Protein AF-A0A350XJS7-F1 (afdb_monomer)

Foldseek 3Di:
DVVVVVVVVVVVVLVVLLVVLVVLLVVLVVVLVVLVVVLVVLVCVVPPDPDDDDSDVVVSVVSVVVSVVSVVVSVVSNVVSVVSNVVSVVVVD

Solvent-accessible surface area (backbone atoms only — not comparable to full-atom values): 5270 Å² total; per-residue (Å²): 132,64,68,64,60,52,53,55,50,53,52,50,50,52,50,50,52,47,51,51,44,51,53,50,44,52,50,49,52,49,53,52,50,52,47,53,52,51,49,52,52,53,49,48,57,67,74,71,57,94,69,91,78,90,76,47,73,66,58,53,49,54,48,49,53,48,46,53,54,52,48,55,55,45,49,57,53,39,52,55,36,52,53,49,48,50,52,54,53,65,75,74,109

Nearest PDB structures (foldseek):
  5l3c-assembly1_A  TM=6.974E-01  e=1.342E+00  Homo sapiens
  2ysu-assembly1_B  TM=6.470E-01  e=1.732E+00  Escherichia coli
  2b5u-assembly2_C  TM=6.241E-01  e=2.235E+00  Escherichia coli
  6zca-assembly1_H  TM=4.117E-01  e=3.722E+00  Bacillus subtilis

Mean predicted aligned error: 7.78 Å

Radius of gyration: 21.3 Å; Cα contacts (8 Å, |Δi|>4): 27; chains: 1; bounding box: 44×24×66 Å

Secondary structure (DSSP, 8-state):
--HHHHHHHHHHHHHHHHHHHHHHHHHHHHHHHHHHHHHHHHHHHHHH-SS-----HHHHHHHHHHHHHHHHHHHHHHHHHHHHHHHHHHHT-

Sequence (93 aa):
SGDRENLHLENAIDLQCFSNDLTYIAESLQTLRELQQLLSTCFSFLFEDGLDRNLSGRHVSLLFDMYVSYSELFCDEIEGRVTRLQRTVEKNI

Structure (mmCIF, N/CA/C/O backbone):
data_AF-A0A350XJS7-F1
#
_entry.id   AF-A0A350XJS7-F1
#
loop_
_atom_site.group_PDB
_atom_site.id
_atom_site.type_symbol
_atom_site.label_atom_id
_atom_site.label_alt_id
_atom_site.label_comp_id
_atom_site.label_asym_id
_atom_site.label_entity_id
_atom_site.label_seq_id
_atom_site.pdbx_PDB_ins_code
_atom_site.Cartn_x
_atom_site.Cartn_y
_atom_site.Cartn_z
_atom_site.occupancy
_atom_site.B_iso_or_equiv
_atom_site.auth_seq_id
_atom_site.auth_comp_id
_atom_site.auth_asym_id
_atom_site.auth_atom_id
_atom_site.pdbx_PDB_model_num
ATOM 1 N N . SER A 1 1 ? -14.233 -11.390 41.522 1.00 53.91 1 SER A N 1
ATOM 2 C CA . SER A 1 1 ? -14.332 -10.285 40.551 1.00 53.91 1 SER A CA 1
ATOM 3 C C . SER A 1 1 ? -13.429 -10.593 39.363 1.00 53.91 1 SER A C 1
ATOM 5 O O . SER A 1 1 ? -12.314 -10.101 39.328 1.00 53.91 1 SER A O 1
ATOM 7 N N . GLY A 1 2 ? -13.868 -11.460 38.445 1.00 59.41 2 GLY A N 1
ATOM 8 C CA . GLY A 1 2 ? -13.101 -11.806 37.233 1.00 59.41 2 GLY A CA 1
ATOM 9 C C . GLY A 1 2 ? -13.433 -10.911 36.033 1.00 59.41 2 GLY A C 1
ATOM 10 O O . GLY A 1 2 ? -12.589 -10.676 35.180 1.00 59.41 2 GLY A O 1
ATOM 11 N N . ASP A 1 3 ? -14.630 -10.321 36.013 1.00 62.59 3 ASP A N 1
ATOM 12 C CA . ASP A 1 3 ? -15.134 -9.593 34.839 1.00 62.59 3 ASP A CA 1
ATOM 13 C C . ASP A 1 3 ? -14.400 -8.275 34.553 1.00 62.59 3 ASP A C 1
ATOM 15 O O . ASP A 1 3 ? -14.308 -7.857 33.406 1.00 62.59 3 ASP A O 1
ATOM 19 N N . ARG A 1 4 ? -13.831 -7.623 35.578 1.00 62.91 4 ARG A N 1
ATOM 20 C CA . ARG A 1 4 ? -13.047 -6.388 35.388 1.00 62.91 4 ARG A CA 1
ATOM 21 C C . ARG A 1 4 ? -11.662 -6.653 34.801 1.00 62.91 4 ARG A C 1
ATOM 23 O O . ARG A 1 4 ? -11.229 -5.891 33.949 1.00 62.91 4 ARG A O 1
ATOM 30 N N . GLU A 1 5 ? -10.978 -7.710 35.238 1.00 67.19 5 GLU A N 1
ATOM 31 C CA . GLU A 1 5 ? -9.673 -8.097 34.677 1.00 67.19 5 GLU A CA 1
ATOM 32 C C . GLU A 1 5 ? -9.803 -8.539 33.216 1.00 67.19 5 GLU A C 1
ATOM 34 O O . GLU A 1 5 ? -8.985 -8.142 32.390 1.00 67.19 5 GLU A O 1
ATOM 39 N N . ASN A 1 6 ? -10.875 -9.267 32.884 1.00 64.44 6 ASN A N 1
ATOM 40 C CA . ASN A 1 6 ? -11.164 -9.674 31.508 1.00 64.44 6 ASN A CA 1
ATOM 41 C C . ASN A 1 6 ? -11.401 -8.468 30.583 1.00 64.44 6 ASN A C 1
ATOM 43 O O . ASN A 1 6 ? -10.807 -8.410 29.511 1.00 64.44 6 ASN A O 1
ATOM 47 N N . LEU A 1 7 ? -12.170 -7.463 31.026 1.00 67.44 7 LEU A N 1
ATOM 48 C CA . LEU A 1 7 ? -12.401 -6.231 30.255 1.00 67.44 7 LEU A CA 1
ATOM 49 C C . LEU A 1 7 ? -11.107 -5.439 29.998 1.00 67.44 7 LEU A C 1
ATOM 51 O O . LEU A 1 7 ? -10.904 -4.883 28.921 1.00 67.44 7 LEU A O 1
ATOM 55 N N . HIS A 1 8 ? -10.215 -5.371 30.992 1.00 69.06 8 HIS A N 1
ATOM 56 C CA . HIS A 1 8 ? -8.926 -4.690 30.839 1.00 69.06 8 HIS A CA 1
ATOM 57 C C . HIS A 1 8 ? -7.999 -5.410 29.852 1.00 69.06 8 HIS A C 1
ATOM 59 O O . HIS A 1 8 ? -7.247 -4.748 29.135 1.00 69.06 8 HIS A O 1
ATOM 65 N N . LEU A 1 9 ? -8.061 -6.742 29.803 1.00 74.06 9 LEU A N 1
ATOM 66 C CA . LEU A 1 9 ? -7.264 -7.548 28.885 1.00 74.06 9 LEU A CA 1
ATOM 67 C C . LEU A 1 9 ? -7.787 -7.463 27.445 1.00 74.06 9 LEU A C 1
ATOM 69 O O . LEU A 1 9 ? -6.989 -7.276 26.529 1.00 74.06 9 LEU A O 1
ATOM 73 N N . GLU A 1 10 ? -9.106 -7.535 27.246 1.00 75.31 10 GLU A N 1
ATOM 74 C CA . GLU A 1 10 ? -9.739 -7.364 25.929 1.00 75.31 10 GLU A CA 1
ATOM 75 C C . GLU A 1 10 ? -9.390 -6.000 25.314 1.00 75.31 10 GLU A C 1
ATOM 77 O O . GLU A 1 10 ? -8.920 -5.939 24.179 1.00 75.31 10 GLU A O 1
ATOM 82 N N . ASN A 1 11 ? -9.471 -4.919 26.097 1.00 79.50 11 ASN A N 1
ATOM 83 C CA . ASN A 1 11 ? -9.107 -3.576 25.632 1.00 79.50 11 ASN A CA 1
ATOM 84 C C . ASN A 1 11 ? -7.620 -3.448 25.254 1.00 79.50 11 ASN A C 1
ATOM 86 O O . ASN A 1 11 ? -7.272 -2.732 24.315 1.00 79.50 11 ASN A O 1
ATOM 90 N N . ALA A 1 12 ? -6.723 -4.123 25.980 1.00 81.75 12 ALA A N 1
ATOM 91 C CA . ALA A 1 12 ? -5.294 -4.112 25.667 1.00 81.75 12 ALA A CA 1
ATOM 92 C C . ALA A 1 12 ? -4.987 -4.868 24.362 1.00 81.75 12 ALA A C 1
ATOM 94 O O . ALA A 1 12 ? -4.160 -4.411 23.570 1.00 81.75 12 ALA A O 1
ATOM 95 N N . ILE A 1 13 ? -5.674 -5.991 24.123 1.00 84.81 13 ILE A N 1
ATOM 96 C CA . ILE A 1 13 ? -5.570 -6.763 22.878 1.00 84.81 13 ILE A CA 1
ATOM 97 C C . ILE A 1 13 ? -6.078 -5.929 21.699 1.00 84.81 13 ILE A C 1
ATOM 99 O O . ILE A 1 13 ? -5.378 -5.815 20.692 1.00 84.81 13 ILE A O 1
ATOM 103 N N . ASP A 1 14 ? -7.237 -5.283 21.838 1.00 85.75 14 ASP A N 1
ATOM 104 C CA . ASP A 1 14 ? -7.810 -4.435 20.789 1.00 85.75 14 ASP A CA 1
ATOM 105 C C . ASP A 1 14 ? -6.891 -3.257 20.433 1.00 85.75 14 ASP A C 1
ATOM 107 O O . ASP A 1 14 ? -6.672 -2.980 19.251 1.00 85.75 14 ASP A O 1
ATOM 111 N N . LEU A 1 15 ? -6.278 -2.604 21.430 1.00 86.50 15 LEU A N 1
ATOM 112 C CA . LEU A 1 15 ? -5.291 -1.537 21.212 1.00 86.50 15 LEU A CA 1
ATOM 113 C C . LEU A 1 15 ? -4.024 -2.041 20.514 1.00 86.50 15 LEU A C 1
ATOM 115 O O . LEU A 1 15 ? -3.495 -1.364 19.629 1.00 86.50 15 LEU A O 1
ATOM 119 N N . GLN A 1 16 ? -3.533 -3.224 20.883 1.00 89.44 16 GLN A N 1
ATOM 120 C CA . GLN A 1 16 ? -2.371 -3.818 20.229 1.00 89.44 16 GLN A CA 1
ATOM 121 C C . GLN A 1 16 ? -2.677 -4.178 18.769 1.00 89.44 16 GLN A C 1
ATOM 123 O O . GLN A 1 16 ? -1.885 -3.864 17.880 1.00 89.44 16 GLN A O 1
ATOM 128 N N . CYS A 1 17 ? -3.839 -4.776 18.496 1.00 89.94 17 CYS A N 1
ATOM 129 C CA . CYS A 1 17 ? -4.301 -5.055 17.137 1.00 89.94 17 CYS A CA 1
ATOM 130 C C . CYS A 1 17 ? -4.472 -3.770 16.315 1.00 89.94 17 CYS A C 1
ATOM 132 O O . CYS A 1 17 ? -4.030 -3.724 15.168 1.00 89.94 17 CYS A O 1
ATOM 134 N N . PHE A 1 18 ? -5.036 -2.718 16.912 1.00 91.94 18 PHE A N 1
ATOM 135 C CA . PHE A 1 18 ? -5.173 -1.401 16.289 1.00 91.94 18 PHE A CA 1
ATOM 136 C C . PHE A 1 18 ? -3.810 -0.808 15.912 1.00 91.94 18 PHE A C 1
ATOM 138 O O . PHE A 1 18 ? -3.608 -0.365 14.781 1.00 91.94 18 PHE A O 1
ATOM 145 N N . SER A 1 19 ? -2.843 -0.859 16.833 1.00 94.31 19 SER A N 1
ATOM 146 C CA . SER A 1 19 ? -1.473 -0.420 16.561 1.00 94.31 19 SER A CA 1
ATOM 147 C C . SER A 1 19 ? -0.840 -1.220 15.424 1.00 94.31 19 SER A C 1
ATOM 149 O O . SER A 1 19 ? -0.232 -0.629 14.537 1.00 94.31 19 SER A O 1
ATOM 151 N N . ASN A 1 20 ? -0.992 -2.547 15.424 1.00 95.56 20 ASN A N 1
ATOM 152 C CA . ASN A 1 20 ? -0.416 -3.408 14.391 1.00 95.56 20 ASN A CA 1
ATOM 153 C C . ASN A 1 20 ? -0.995 -3.104 13.003 1.00 95.56 20 ASN A C 1
ATOM 155 O O . ASN A 1 20 ? -0.256 -3.066 12.021 1.00 95.56 20 ASN A O 1
ATOM 159 N N . ASP A 1 21 ? -2.309 -2.881 12.914 1.00 95.38 21 ASP A N 1
ATOM 160 C CA . ASP A 1 21 ? -2.967 -2.529 11.657 1.00 95.38 21 ASP A CA 1
ATOM 161 C C . ASP A 1 21 ? -2.487 -1.161 11.134 1.00 95.38 21 ASP A C 1
ATOM 163 O O . ASP A 1 21 ? -2.215 -1.041 9.939 1.00 95.38 21 ASP A O 1
ATOM 167 N N . LEU A 1 22 ? -2.291 -0.160 12.004 1.00 95.56 22 LEU A N 1
ATOM 168 C CA . LEU A 1 22 ? -1.719 1.138 11.617 1.00 95.56 22 LEU A CA 1
ATOM 169 C C . LEU A 1 22 ? -0.265 1.041 11.146 1.00 95.56 22 LEU A C 1
ATOM 171 O O . LEU A 1 22 ? 0.079 1.628 10.119 1.00 95.56 22 LEU A O 1
ATOM 175 N N . THR A 1 23 ? 0.581 0.312 11.879 1.00 96.38 23 THR A N 1
ATOM 176 C CA . THR A 1 23 ? 1.985 0.100 11.498 1.00 96.38 23 THR A CA 1
ATOM 177 C C . THR A 1 23 ? 2.071 -0.549 10.124 1.00 96.38 23 THR A C 1
ATOM 179 O O . THR A 1 23 ? 2.787 -0.044 9.264 1.00 96.38 23 THR A O 1
ATOM 182 N N . TYR A 1 24 ? 1.274 -1.592 9.881 1.00 96.00 24 TYR A N 1
ATOM 183 C CA . TYR A 1 24 ? 1.254 -2.262 8.586 1.00 96.00 24 TYR A CA 1
ATOM 184 C C . TYR A 1 24 ? 0.850 -1.320 7.450 1.00 96.00 24 TYR A C 1
ATOM 186 O O . TYR A 1 24 ? 1.521 -1.271 6.426 1.00 96.00 24 TYR A O 1
ATOM 194 N N . ILE A 1 25 ? -0.223 -0.539 7.630 1.00 96.44 25 ILE A N 1
ATOM 195 C CA . ILE A 1 25 ? -0.663 0.430 6.614 1.00 96.44 25 ILE A CA 1
ATOM 196 C C . ILE A 1 25 ? 0.463 1.425 6.302 1.00 96.44 25 ILE A C 1
ATOM 198 O O . ILE A 1 25 ? 0.728 1.706 5.133 1.00 96.44 25 ILE A O 1
ATOM 202 N N . ALA A 1 26 ? 1.136 1.949 7.328 1.00 96.69 26 ALA A N 1
ATOM 203 C CA . ALA A 1 26 ? 2.235 2.891 7.144 1.00 96.69 26 ALA A CA 1
ATOM 204 C C . ALA A 1 26 ? 3.410 2.268 6.370 1.00 96.69 26 ALA A C 1
ATOM 206 O O . ALA A 1 26 ? 3.946 2.904 5.462 1.00 96.69 26 ALA A O 1
ATOM 207 N N . GLU A 1 27 ? 3.778 1.025 6.687 1.00 96.31 27 GLU A N 1
ATOM 208 C CA . GLU A 1 27 ? 4.839 0.283 5.998 1.00 96.31 27 GLU A CA 1
ATOM 209 C C . GLU A 1 27 ? 4.483 0.002 4.531 1.00 96.31 27 GLU A C 1
ATOM 211 O O . GLU A 1 27 ? 5.283 0.302 3.645 1.00 96.31 27 GLU A O 1
ATOM 216 N N . SER A 1 28 ? 3.265 -0.472 4.247 1.00 95.12 28 SER A N 1
ATOM 217 C CA . SER A 1 28 ? 2.787 -0.705 2.877 1.00 95.12 28 SER A CA 1
ATOM 218 C C . SER A 1 28 ? 2.805 0.571 2.031 1.00 95.12 28 SER A C 1
ATOM 220 O O . SER A 1 28 ? 3.291 0.566 0.898 1.00 95.12 28 SER A O 1
ATOM 222 N N . LEU A 1 29 ? 2.330 1.695 2.582 1.00 93.81 29 LEU A N 1
ATOM 223 C CA . LEU A 1 29 ? 2.36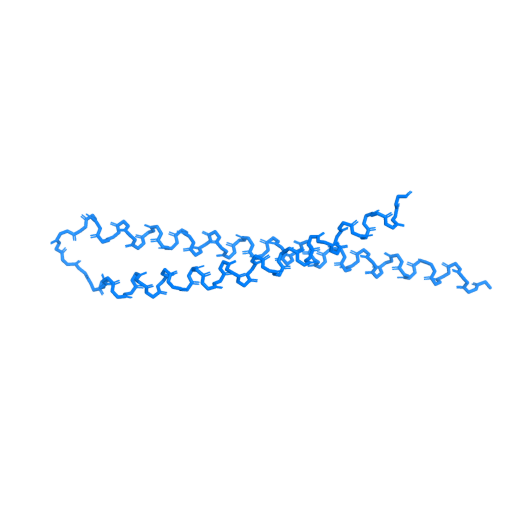1 2.991 1.895 1.00 93.81 29 LEU A CA 1
ATOM 224 C C . LEU A 1 29 ? 3.796 3.467 1.632 1.00 93.81 29 LEU A C 1
ATOM 226 O O . LEU A 1 29 ? 4.074 4.036 0.573 1.00 93.81 29 LEU A O 1
ATOM 230 N N . GLN A 1 30 ? 4.713 3.220 2.569 1.00 95.56 30 GLN A N 1
ATOM 231 C CA . GLN A 1 30 ? 6.125 3.552 2.404 1.00 95.56 30 GLN A CA 1
ATOM 232 C C . GLN A 1 30 ? 6.771 2.714 1.291 1.00 95.56 30 GLN A C 1
ATOM 234 O O . GLN A 1 30 ? 7.429 3.280 0.419 1.00 95.56 30 GLN A O 1
ATOM 239 N N . THR A 1 31 ? 6.524 1.400 1.250 1.00 92.19 31 THR A N 1
ATOM 240 C CA . THR A 1 31 ? 7.013 0.528 0.168 1.00 92.19 31 THR A CA 1
ATOM 241 C C . THR A 1 31 ? 6.493 0.971 -1.202 1.00 92.19 31 THR A C 1
ATOM 243 O O . THR A 1 31 ? 7.265 1.051 -2.159 1.00 92.19 31 THR A O 1
ATOM 246 N N . LEU A 1 32 ? 5.208 1.325 -1.313 1.00 90.94 32 LEU A N 1
ATOM 247 C CA . LEU A 1 32 ? 4.638 1.829 -2.569 1.00 90.94 32 LEU A CA 1
ATOM 248 C C . LEU A 1 32 ? 5.299 3.124 -3.035 1.00 90.94 32 LEU A C 1
ATOM 250 O O . LEU A 1 32 ? 5.585 3.286 -4.224 1.00 90.94 32 LEU A O 1
ATOM 254 N N . ARG A 1 33 ? 5.577 4.035 -2.101 1.00 93.94 33 ARG A N 1
ATOM 255 C CA . ARG A 1 33 ? 6.276 5.287 -2.394 1.00 93.94 33 ARG A CA 1
ATOM 256 C C . ARG A 1 33 ? 7.699 5.039 -2.894 1.00 93.94 33 ARG A C 1
ATOM 258 O O . ARG A 1 33 ? 8.124 5.689 -3.847 1.00 93.94 33 ARG A O 1
ATOM 265 N N . GLU A 1 34 ? 8.427 4.114 -2.277 1.00 93.56 34 GLU A N 1
ATOM 266 C CA . GLU A 1 34 ? 9.787 3.747 -2.689 1.00 93.56 34 GLU A CA 1
ATOM 267 C C . GLU A 1 34 ? 9.805 3.115 -4.086 1.00 93.56 34 GLU A C 1
ATOM 269 O O . GLU A 1 34 ? 10.612 3.511 -4.931 1.00 93.56 34 GLU A O 1
ATOM 274 N N . LEU A 1 35 ? 8.866 2.208 -4.378 1.00 90.56 35 LEU A N 1
ATOM 275 C CA . LEU A 1 35 ? 8.706 1.626 -5.714 1.00 90.56 35 LEU A CA 1
ATOM 276 C C . LEU A 1 35 ? 8.371 2.691 -6.765 1.00 90.56 35 LEU A C 1
ATOM 278 O O . LEU A 1 35 ? 8.959 2.693 -7.847 1.00 90.56 35 LEU A O 1
ATOM 282 N N . GLN A 1 36 ? 7.482 3.634 -6.443 1.00 91.06 36 GLN A N 1
ATOM 283 C CA . GLN A 1 36 ? 7.147 4.744 -7.336 1.00 91.06 36 GLN A CA 1
ATOM 284 C C . GLN A 1 36 ? 8.366 5.637 -7.623 1.00 91.06 36 GLN A C 1
ATOM 286 O O . GLN A 1 36 ? 8.587 6.041 -8.766 1.00 91.06 36 GLN A O 1
ATOM 291 N N . GLN A 1 37 ? 9.177 5.940 -6.605 1.00 92.69 37 GLN A N 1
ATOM 292 C CA . GLN A 1 37 ? 10.404 6.726 -6.765 1.00 92.69 37 GLN A CA 1
ATOM 293 C C . GLN A 1 37 ? 11.444 5.995 -7.619 1.00 92.69 37 GLN A C 1
ATOM 295 O O . GLN A 1 37 ? 12.062 6.612 -8.493 1.00 92.69 37 GLN A O 1
ATOM 300 N N . LEU A 1 38 ? 11.612 4.688 -7.406 1.00 89.62 38 LEU A N 1
ATOM 301 C CA . LEU A 1 38 ? 12.504 3.851 -8.204 1.00 89.62 38 LEU A CA 1
ATOM 302 C C . LEU A 1 38 ? 12.068 3.833 -9.672 1.00 89.62 38 LEU A C 1
ATOM 304 O O . LEU A 1 38 ? 12.884 4.082 -10.557 1.00 89.62 38 LEU A O 1
ATOM 308 N N . LEU A 1 39 ? 10.775 3.623 -9.925 1.00 89.31 39 LEU A N 1
ATOM 309 C CA . LEU A 1 39 ? 10.201 3.641 -11.265 1.00 89.31 39 LEU A CA 1
ATOM 310 C C . LEU A 1 39 ? 10.427 4.997 -11.954 1.00 89.31 39 LEU A C 1
ATOM 312 O O . LEU A 1 39 ? 10.906 5.034 -13.086 1.00 89.31 39 LEU A O 1
ATOM 316 N N . SER A 1 40 ? 10.153 6.107 -11.260 1.00 89.00 40 SER A N 1
ATOM 317 C CA . SER A 1 40 ? 10.390 7.461 -11.779 1.00 89.00 40 SER A CA 1
ATOM 318 C C . SER A 1 40 ? 11.860 7.688 -12.131 1.00 89.00 40 SER A C 1
ATOM 320 O O . SER A 1 40 ? 12.160 8.223 -13.194 1.00 89.00 40 SER A O 1
ATOM 322 N N . THR A 1 41 ? 12.775 7.255 -11.262 1.00 87.81 41 THR A N 1
ATOM 323 C CA . THR A 1 41 ? 14.223 7.383 -11.474 1.00 87.81 41 THR A CA 1
ATOM 324 C C . THR A 1 41 ? 14.673 6.573 -12.692 1.00 87.81 41 THR A C 1
ATOM 326 O O . THR A 1 41 ? 15.427 7.062 -13.531 1.00 87.81 41 THR A O 1
ATOM 329 N N . CYS A 1 42 ? 14.172 5.344 -12.836 1.00 84.81 42 CYS A N 1
ATOM 330 C CA . CYS A 1 42 ? 14.465 4.499 -13.989 1.00 84.81 42 CYS A CA 1
ATOM 331 C C . CYS A 1 42 ? 13.916 5.073 -15.300 1.00 84.81 42 CYS A C 1
ATOM 333 O O . CYS A 1 42 ? 14.591 4.972 -16.323 1.00 84.81 42 CYS A O 1
ATOM 335 N N . PHE A 1 43 ? 12.734 5.697 -15.283 1.00 83.75 43 PHE A N 1
ATOM 336 C CA . PHE A 1 43 ? 12.218 6.404 -16.453 1.00 83.75 43 PHE A CA 1
ATOM 337 C C . PHE A 1 43 ? 13.099 7.596 -16.827 1.00 83.75 43 PHE A C 1
ATOM 339 O O . PHE A 1 43 ? 13.458 7.707 -17.994 1.00 83.75 43 PHE A O 1
ATOM 346 N N . SER A 1 44 ? 13.511 8.436 -15.871 1.00 82.81 44 SER A N 1
ATOM 347 C CA . SER A 1 44 ? 14.428 9.553 -16.147 1.00 82.81 44 SER A CA 1
ATOM 348 C C . SER A 1 44 ? 15.707 9.087 -16.850 1.00 82.81 44 SER A C 1
ATOM 350 O O . SER A 1 44 ? 16.071 9.658 -17.874 1.00 82.81 44 SER A O 1
ATOM 352 N N . PHE A 1 45 ? 16.318 7.981 -16.405 1.00 78.81 45 PHE A N 1
ATOM 353 C CA . PHE A 1 45 ? 17.500 7.415 -17.071 1.00 78.81 45 PHE A CA 1
ATOM 354 C C . PHE A 1 45 ? 17.252 6.944 -18.513 1.00 78.81 45 PHE A C 1
ATOM 356 O O . PHE A 1 45 ? 18.173 6.984 -19.323 1.00 78.81 45 PHE A O 1
ATOM 363 N N . LEU A 1 46 ? 16.037 6.502 -18.859 1.00 73.50 46 LEU A N 1
ATOM 364 C CA . LEU A 1 46 ? 15.702 6.133 -20.241 1.00 73.50 46 LEU A CA 1
ATOM 365 C C . LEU A 1 46 ? 15.558 7.347 -21.167 1.00 73.50 46 LEU A C 1
ATOM 367 O O . LEU A 1 46 ? 15.759 7.208 -22.372 1.00 73.50 46 LEU A O 1
ATOM 371 N N . PHE A 1 47 ? 15.162 8.504 -20.631 1.00 69.31 47 PHE A N 1
ATOM 372 C CA . PHE A 1 47 ? 14.895 9.709 -21.421 1.00 69.31 47 PHE A CA 1
ATOM 373 C C . PHE A 1 47 ? 16.083 10.679 -21.474 1.00 69.31 47 PHE A C 1
ATOM 375 O O . PHE A 1 47 ? 16.192 11.422 -22.449 1.00 69.31 47 PHE A O 1
ATOM 382 N N . GLU A 1 48 ? 16.951 10.691 -20.457 1.00 69.25 48 GLU A N 1
ATOM 383 C CA . GLU A 1 48 ? 18.036 11.676 -20.339 1.00 69.25 48 GLU A CA 1
ATOM 384 C C . GLU A 1 48 ? 19.350 11.264 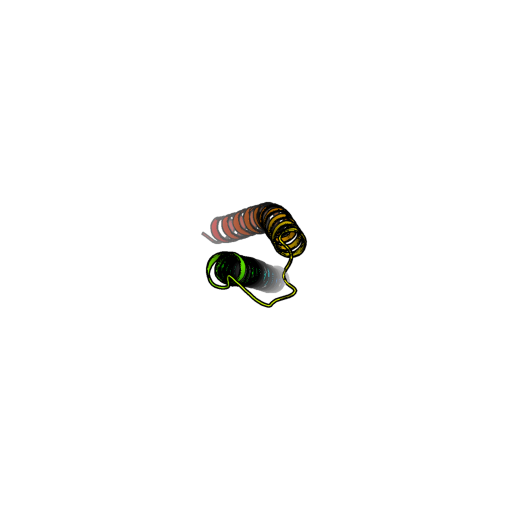-21.030 1.00 69.25 48 GLU A C 1
ATOM 386 O O . GLU A 1 48 ? 20.069 12.152 -21.486 1.00 69.25 48 GLU A O 1
ATOM 391 N N . ASP A 1 49 ? 19.647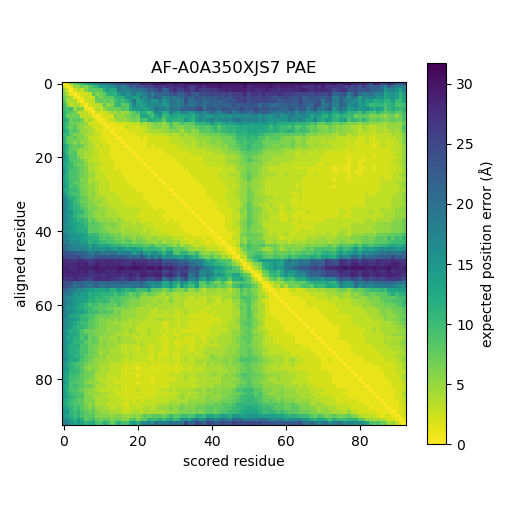 9.970 -21.212 1.00 55.16 49 ASP A N 1
ATOM 392 C CA . ASP A 1 49 ? 20.948 9.530 -21.748 1.00 55.16 49 ASP A CA 1
ATOM 393 C C . ASP A 1 49 ? 20.854 8.881 -23.138 1.00 55.16 49 ASP A C 1
ATOM 395 O O . ASP A 1 49 ? 20.480 7.722 -23.319 1.00 55.16 49 ASP A O 1
ATOM 399 N N . GLY A 1 50 ? 21.264 9.648 -24.151 1.00 57.25 50 GLY A N 1
ATOM 400 C CA . GLY A 1 50 ? 21.357 9.213 -25.544 1.00 57.25 50 GLY A CA 1
ATOM 401 C C . GLY A 1 50 ? 22.541 8.299 -25.877 1.00 57.25 50 GLY A C 1
ATOM 402 O O . GLY A 1 50 ? 22.606 7.828 -27.008 1.00 57.25 50 GLY A O 1
ATOM 403 N N . LEU A 1 51 ? 23.482 8.032 -24.970 1.00 55.62 51 LEU A N 1
ATOM 404 C CA . LEU A 1 51 ? 24.618 7.138 -25.219 1.00 55.62 51 LEU A CA 1
ATOM 405 C C . LEU A 1 51 ? 25.151 6.586 -23.887 1.00 55.62 51 LEU A C 1
ATOM 407 O O . LEU A 1 51 ? 25.372 7.345 -22.954 1.00 55.62 51 LEU A O 1
ATOM 411 N N . ASP A 1 52 ? 25.403 5.276 -23.843 1.00 60.72 52 ASP A N 1
ATOM 412 C CA . ASP A 1 52 ? 25.993 4.511 -22.730 1.00 60.72 52 ASP A CA 1
ATOM 413 C C . ASP A 1 52 ? 25.144 4.344 -21.453 1.00 60.72 52 ASP A C 1
ATOM 415 O O . ASP A 1 52 ? 25.420 4.979 -20.439 1.00 60.72 52 ASP A O 1
ATOM 419 N N . ARG A 1 53 ? 24.211 3.364 -21.432 1.00 59.31 53 ARG A N 1
ATOM 420 C CA . ARG A 1 53 ? 24.106 2.362 -20.334 1.00 59.31 53 ARG A CA 1
ATOM 421 C C . ARG A 1 53 ? 23.031 1.277 -20.499 1.00 59.31 53 ARG A C 1
ATOM 423 O O . ARG A 1 53 ? 21.998 1.426 -21.134 1.00 59.31 53 ARG A O 1
ATOM 430 N N . ASN A 1 54 ? 23.319 0.178 -19.802 1.00 62.19 54 ASN A N 1
ATOM 431 C CA . ASN A 1 54 ? 22.696 -1.151 -19.737 1.00 62.19 54 ASN A CA 1
ATOM 432 C C . ASN A 1 54 ? 21.233 -1.243 -19.246 1.00 62.19 54 ASN A C 1
ATOM 434 O O . ASN A 1 54 ? 20.726 -2.357 -19.062 1.00 62.19 54 ASN A O 1
ATOM 438 N N . LEU A 1 55 ? 20.541 -0.129 -18.981 1.00 65.25 55 LEU A N 1
ATOM 439 C CA . LEU A 1 55 ? 19.170 -0.182 -18.469 1.00 65.25 55 LEU A CA 1
ATOM 440 C C . LEU A 1 55 ? 18.190 -0.351 -19.635 1.00 65.25 55 LEU A C 1
ATOM 442 O O . LEU A 1 55 ? 17.666 0.603 -20.193 1.00 65.25 55 LEU A O 1
ATOM 446 N N . SER A 1 56 ? 17.976 -1.598 -20.051 1.00 74.00 56 SER A N 1
ATOM 447 C CA . SER A 1 56 ? 17.020 -1.882 -21.124 1.00 74.00 56 SER A CA 1
ATOM 448 C C . SER A 1 56 ? 15.584 -1.522 -20.717 1.00 74.00 56 SER A C 1
ATOM 450 O O . SER A 1 56 ? 15.201 -1.695 -19.558 1.00 74.00 56 SER A O 1
ATOM 452 N N . GLY A 1 57 ? 14.744 -1.140 -21.684 1.00 78.00 57 GLY A N 1
ATOM 453 C C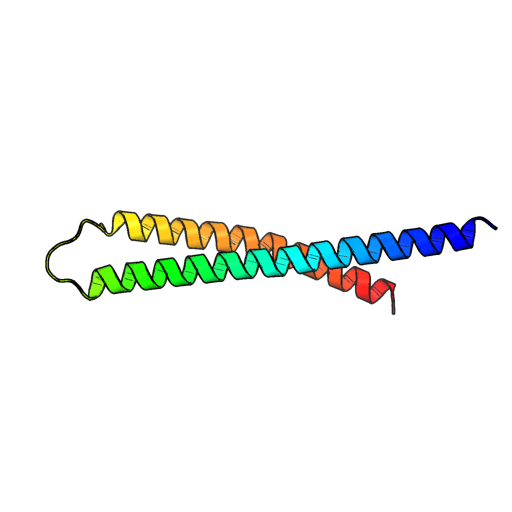A . GLY A 1 57 ? 13.304 -0.941 -21.458 1.00 78.00 57 GLY A CA 1
ATOM 454 C C . GLY A 1 57 ? 12.590 -2.165 -20.859 1.00 78.00 57 GLY A C 1
ATOM 455 O O . GLY A 1 57 ? 11.559 -2.017 -20.208 1.00 78.00 57 GLY A O 1
ATOM 456 N N . ARG A 1 58 ? 13.171 -3.372 -20.984 1.00 83.19 58 ARG A N 1
ATOM 457 C CA . ARG A 1 58 ? 12.676 -4.580 -20.303 1.00 83.19 58 ARG A CA 1
ATOM 458 C C . ARG A 1 58 ? 12.812 -4.489 -18.782 1.00 83.19 58 ARG A C 1
ATOM 460 O O . ARG A 1 58 ? 11.907 -4.925 -18.086 1.00 83.19 58 ARG A O 1
ATOM 467 N N . HIS A 1 59 ? 13.895 -3.908 -18.260 1.00 81.88 59 HIS A N 1
ATOM 468 C CA . HIS A 1 59 ? 14.063 -3.722 -16.813 1.00 81.88 59 HIS A CA 1
ATOM 469 C C . HIS A 1 59 ? 13.026 -2.746 -16.253 1.00 81.88 59 HIS A C 1
ATOM 471 O O . HIS A 1 59 ? 12.459 -2.995 -15.196 1.00 81.88 59 HIS A O 1
ATOM 477 N N . VAL A 1 60 ? 12.736 -1.670 -16.990 1.00 84.38 60 VAL A N 1
ATOM 478 C CA . VAL A 1 60 ? 11.708 -0.697 -16.592 1.00 84.38 60 VAL A CA 1
ATOM 479 C C . VAL A 1 60 ? 10.308 -1.298 -16.682 1.00 84.38 60 VAL A C 1
ATOM 481 O O . VAL A 1 60 ? 9.503 -1.071 -15.788 1.00 84.38 60 VAL A O 1
ATOM 484 N N . SER A 1 61 ? 10.042 -2.134 -17.691 1.00 87.75 61 SER A N 1
ATOM 485 C CA . SER A 1 61 ? 8.775 -2.877 -17.784 1.00 87.75 61 SER A CA 1
ATOM 486 C C . SER A 1 61 ? 8.592 -3.828 -16.594 1.00 87.75 61 SER A C 1
ATOM 488 O O . SER A 1 61 ? 7.547 -3.806 -15.963 1.00 87.75 61 SER A O 1
ATOM 490 N N . LEU A 1 62 ? 9.632 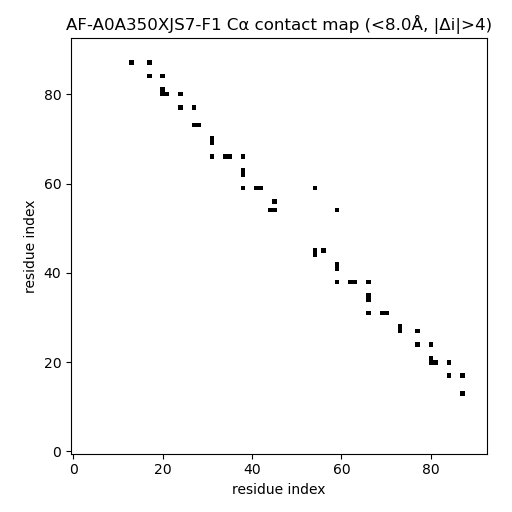-4.577 -16.203 1.00 88.75 62 LEU A N 1
ATOM 491 C CA . LEU A 1 62 ? 9.582 -5.447 -15.018 1.00 88.75 62 LEU A CA 1
ATOM 492 C C . LEU A 1 62 ? 9.361 -4.663 -13.714 1.00 88.75 62 LEU A C 1
ATOM 494 O O . LEU A 1 62 ? 8.619 -5.113 -12.846 1.00 88.75 62 LEU A O 1
ATOM 498 N N . LEU A 1 63 ? 9.996 -3.496 -13.565 1.00 87.31 63 LEU A N 1
ATOM 499 C CA . LEU A 1 63 ? 9.769 -2.608 -12.419 1.00 87.31 63 LEU A CA 1
ATOM 500 C C . LEU A 1 63 ? 8.341 -2.053 -12.399 1.00 87.31 63 LEU A C 1
ATOM 502 O O . LEU A 1 63 ? 7.754 -1.930 -11.328 1.00 87.31 63 LEU A O 1
ATOM 506 N N . PHE A 1 64 ? 7.779 -1.742 -13.567 1.00 90.50 64 PHE A N 1
ATOM 507 C CA . PHE A 1 64 ? 6.393 -1.309 -13.695 1.00 90.50 64 PHE A CA 1
ATOM 508 C C . PHE A 1 64 ? 5.413 -2.427 -13.319 1.00 90.50 64 PHE A C 1
ATOM 510 O O . PHE A 1 64 ? 4.529 -2.201 -12.498 1.00 90.50 64 PHE A O 1
ATOM 517 N N . ASP A 1 65 ? 5.612 -3.642 -13.836 1.00 93.06 65 ASP A N 1
ATOM 518 C CA . ASP A 1 65 ? 4.782 -4.809 -13.508 1.00 93.06 65 ASP A CA 1
ATOM 519 C C . ASP A 1 65 ? 4.829 -5.124 -12.004 1.00 93.06 65 ASP A C 1
ATOM 521 O O . ASP A 1 65 ? 3.807 -5.424 -11.380 1.00 93.06 65 ASP A O 1
ATOM 525 N N . MET A 1 66 ? 6.015 -4.997 -11.398 1.00 90.50 66 MET A N 1
ATOM 526 C CA . MET A 1 66 ? 6.204 -5.114 -9.954 1.00 90.50 66 MET A CA 1
ATOM 527 C C . MET A 1 66 ? 5.423 -4.026 -9.211 1.00 90.50 66 MET A C 1
ATOM 529 O O . MET A 1 66 ? 4.666 -4.342 -8.299 1.00 90.50 66 MET A O 1
ATOM 533 N N . TYR A 1 67 ? 5.548 -2.760 -9.616 1.00 91.25 67 TYR A N 1
ATOM 534 C CA . TYR A 1 67 ? 4.803 -1.657 -9.008 1.00 91.25 67 TYR A CA 1
ATOM 535 C C . TYR A 1 67 ? 3.284 -1.886 -9.059 1.00 91.25 67 TYR A C 1
ATOM 537 O O . TYR A 1 67 ? 2.619 -1.702 -8.040 1.00 91.25 67 TYR A O 1
ATOM 545 N N . VAL A 1 68 ? 2.742 -2.332 -10.198 1.00 93.25 68 VAL A N 1
ATOM 546 C CA . VAL A 1 68 ? 1.308 -2.642 -10.347 1.00 93.25 68 VAL A CA 1
ATOM 547 C C . VAL A 1 68 ? 0.899 -3.777 -9.410 1.00 93.25 68 VAL A C 1
ATOM 549 O O . VAL A 1 68 ? -0.021 -3.604 -8.616 1.00 93.25 68 VAL A O 1
ATOM 552 N N . SER A 1 69 ? 1.634 -4.891 -9.425 1.00 93.75 69 SER A N 1
ATOM 553 C CA . SER A 1 69 ? 1.319 -6.069 -8.602 1.00 93.75 69 SER A CA 1
ATOM 554 C C . SER A 1 69 ? 1.340 -5.753 -7.101 1.00 93.75 69 SER A C 1
ATOM 556 O O . SER A 1 69 ? 0.448 -6.161 -6.360 1.00 93.75 69 SER A O 1
ATOM 558 N N . TYR A 1 70 ? 2.342 -4.999 -6.636 1.00 90.62 70 TYR A N 1
ATOM 559 C CA . TYR A 1 70 ? 2.423 -4.583 -5.232 1.00 90.62 70 TYR A CA 1
ATOM 560 C C . TYR A 1 70 ? 1.360 -3.541 -4.869 1.00 90.62 70 TYR A C 1
ATOM 562 O O . TYR A 1 70 ? 0.868 -3.557 -3.744 1.00 90.62 70 TYR A O 1
ATOM 570 N N . SER A 1 71 ? 0.985 -2.657 -5.798 1.00 92.44 71 SER A N 1
ATOM 571 C CA . SER A 1 71 ? -0.110 -1.700 -5.589 1.00 92.44 71 SER A CA 1
ATOM 572 C C . SER A 1 71 ? -1.437 -2.412 -5.373 1.00 92.44 71 SER A C 1
ATOM 574 O O . SER A 1 71 ? -2.132 -2.095 -4.416 1.00 92.44 71 SER A O 1
ATOM 576 N N . GLU A 1 72 ? -1.758 -3.404 -6.203 1.00 94.06 72 GLU A N 1
ATOM 577 C CA . GLU A 1 72 ? -2.981 -4.201 -6.061 1.00 94.06 72 GLU A CA 1
ATOM 578 C C . GLU A 1 72 ? -2.998 -4.971 -4.735 1.00 94.06 72 GLU A C 1
ATOM 580 O O . GLU A 1 72 ? -3.952 -4.848 -3.968 1.00 94.06 72 GLU A O 1
ATOM 585 N N . LEU A 1 73 ? -1.906 -5.677 -4.410 1.00 93.56 73 LEU A N 1
ATOM 586 C CA . LEU A 1 73 ? -1.783 -6.420 -3.153 1.00 93.56 73 LEU A CA 1
ATOM 587 C C . LEU A 1 73 ? -1.983 -5.515 -1.930 1.00 93.56 73 LEU A C 1
ATOM 589 O O . LEU A 1 73 ? -2.766 -5.829 -1.033 1.00 93.56 73 LEU A O 1
ATOM 593 N N . PHE A 1 74 ? -1.276 -4.385 -1.883 1.00 93.69 74 PHE A N 1
ATOM 594 C CA . PHE A 1 74 ? -1.361 -3.487 -0.740 1.00 93.69 74 PHE A CA 1
ATOM 595 C C . PHE A 1 74 ? -2.693 -2.743 -0.677 1.00 93.69 74 PHE A C 1
ATOM 597 O O . PHE A 1 74 ? -3.141 -2.453 0.429 1.00 93.69 74 PHE A O 1
ATOM 604 N N . CYS A 1 75 ? -3.353 -2.456 -1.802 1.00 92.31 75 CYS A N 1
ATOM 605 C CA . CYS A 1 75 ? -4.695 -1.873 -1.795 1.00 92.31 75 CYS A CA 1
ATOM 606 C C . CYS A 1 75 ? -5.687 -2.763 -1.038 1.00 92.31 75 CYS A C 1
ATOM 608 O O . CYS A 1 75 ? -6.316 -2.283 -0.092 1.00 92.31 75 CYS A O 1
ATOM 610 N N . ASP A 1 76 ? -5.757 -4.050 -1.383 1.00 93.25 76 ASP A N 1
ATOM 611 C CA . ASP A 1 76 ? -6.671 -5.001 -0.740 1.00 93.25 76 ASP A CA 1
ATOM 612 C C . ASP A 1 76 ? -6.374 -5.146 0.765 1.00 93.25 76 ASP A C 1
ATOM 614 O O . ASP A 1 76 ? -7.272 -5.143 1.616 1.00 93.25 76 ASP A O 1
ATOM 618 N N . GLU A 1 77 ? -5.092 -5.236 1.128 1.00 94.81 77 GLU A N 1
ATOM 619 C CA . GLU A 1 77 ? -4.674 -5.388 2.522 1.00 94.81 77 GLU A CA 1
ATOM 620 C C . GLU A 1 77 ? -4.914 -4.128 3.361 1.00 94.81 77 GLU A C 1
ATOM 622 O O . GLU A 1 77 ? -5.365 -4.227 4.510 1.00 94.81 77 GLU A O 1
ATOM 627 N N . ILE A 1 78 ? -4.629 -2.947 2.803 1.00 95.00 78 ILE A N 1
ATOM 628 C CA . ILE A 1 78 ? -4.874 -1.658 3.456 1.00 95.00 78 ILE A CA 1
ATOM 629 C C . ILE A 1 78 ? -6.377 -1.462 3.65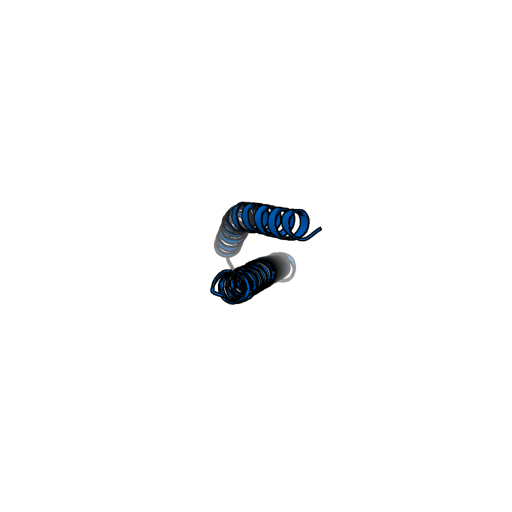0 1.00 95.00 78 ILE A C 1
ATOM 631 O O . ILE A 1 78 ? -6.789 -1.110 4.754 1.00 95.00 78 ILE A O 1
ATOM 635 N N . GLU A 1 79 ? -7.209 -1.731 2.642 1.00 95.56 79 GLU A N 1
ATOM 636 C CA . GLU A 1 79 ? -8.666 -1.596 2.751 1.00 95.56 79 GLU A CA 1
ATOM 637 C C . GLU A 1 79 ? -9.235 -2.504 3.852 1.00 95.56 79 GLU A C 1
ATOM 639 O O . GLU A 1 79 ? -10.001 -2.060 4.721 1.00 95.56 79 GLU A O 1
ATOM 644 N N . GLY A 1 80 ? -8.794 -3.766 3.887 1.00 95.00 80 GLY A N 1
ATOM 645 C CA . GLY A 1 80 ? -9.181 -4.710 4.930 1.00 95.00 80 GLY A CA 1
ATOM 646 C C . GLY A 1 80 ? -8.778 -4.244 6.334 1.00 95.00 80 GLY 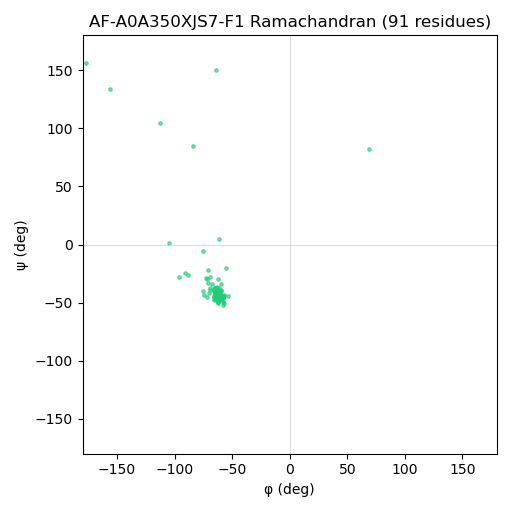A C 1
ATOM 647 O O . GLY A 1 80 ? -9.547 -4.405 7.286 1.00 95.00 80 GLY A O 1
ATOM 648 N N . ARG A 1 81 ? -7.595 -3.636 6.477 1.00 95.25 81 ARG A N 1
ATOM 649 C CA . ARG A 1 81 ? -7.093 -3.087 7.749 1.00 95.25 81 ARG A CA 1
ATOM 650 C C . ARG A 1 81 ? -7.823 -1.821 8.171 1.00 95.25 81 ARG A C 1
ATOM 652 O O . ARG A 1 81 ? -8.245 -1.734 9.319 1.00 95.25 81 ARG A O 1
ATOM 659 N N . VAL A 1 82 ? -8.054 -0.882 7.257 1.00 94.94 82 VAL A N 1
ATOM 660 C CA . VAL A 1 82 ? -8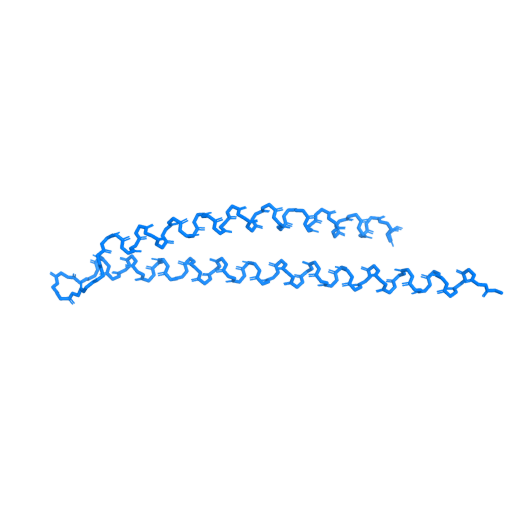.840 0.336 7.518 1.00 94.94 82 VAL A CA 1
ATOM 661 C C . VAL A 1 82 ? -10.240 -0.030 8.002 1.00 94.94 82 VAL A C 1
ATOM 663 O O . VAL A 1 82 ? -10.702 0.511 9.005 1.00 94.94 82 VAL A O 1
ATOM 666 N N . THR A 1 83 ? -10.876 -1.017 7.370 1.00 95.06 83 THR A N 1
ATOM 667 C CA . THR A 1 83 ? -12.190 -1.514 7.795 1.00 95.06 83 THR A CA 1
ATOM 668 C C . THR A 1 83 ? -12.159 -2.083 9.221 1.00 95.06 83 THR A C 1
ATOM 670 O O . THR A 1 83 ? -13.090 -1.872 9.999 1.00 95.06 83 THR A O 1
ATOM 673 N N . ARG A 1 84 ? -11.095 -2.806 9.604 1.00 92.31 84 ARG A N 1
ATOM 674 C CA . ARG A 1 84 ? -10.928 -3.297 10.985 1.00 92.31 84 ARG A CA 1
ATOM 675 C C . ARG A 1 84 ? -10.734 -2.154 11.975 1.00 92.31 84 ARG A C 1
ATOM 677 O O . ARG A 1 84 ? -11.413 -2.146 12.996 1.00 92.31 84 ARG A O 1
ATOM 684 N N . LEU A 1 85 ? -9.882 -1.181 11.651 1.00 93.12 85 LEU A N 1
ATOM 685 C CA . LEU A 1 85 ? -9.650 0.005 12.480 1.00 93.12 85 LEU A CA 1
ATOM 686 C C . LEU A 1 85 ? -10.949 0.787 12.718 1.00 93.12 85 LEU A C 1
ATOM 688 O O . LEU A 1 85 ? -11.241 1.140 13.859 1.00 93.12 85 LEU A O 1
ATOM 692 N N . GLN A 1 86 ? -11.756 0.999 11.673 1.00 91.69 86 GLN A N 1
ATOM 693 C CA . GLN A 1 86 ? -13.063 1.658 11.776 1.00 91.69 86 GLN A CA 1
ATOM 694 C C . GLN A 1 86 ? -13.992 0.923 12.746 1.00 91.69 86 GLN A C 1
ATOM 696 O O . GLN A 1 86 ? -14.511 1.539 13.673 1.00 91.69 86 GLN A O 1
ATOM 701 N N . ARG A 1 87 ? -14.124 -0.404 12.609 1.00 90.12 87 ARG A N 1
ATOM 702 C CA . ARG A 1 87 ? -14.939 -1.218 13.529 1.00 90.12 87 ARG A CA 1
ATOM 703 C C . ARG A 1 87 ? -14.437 -1.153 14.968 1.00 90.12 87 ARG A C 1
ATOM 705 O O . ARG A 1 87 ? -15.246 -1.159 15.890 1.00 90.12 87 ARG A O 1
ATOM 712 N N . THR A 1 88 ? -13.121 -1.119 15.181 1.00 87.50 88 THR A N 1
ATOM 713 C CA . THR A 1 88 ? -12.552 -0.971 16.527 1.00 87.50 88 THR A CA 1
ATOM 714 C C . THR A 1 88 ? -12.917 0.384 17.125 1.00 87.50 88 THR A C 1
ATOM 716 O O . THR A 1 88 ? -13.322 0.433 18.281 1.00 87.50 88 THR A O 1
ATOM 719 N N . VAL A 1 89 ? -12.846 1.473 16.355 1.00 85.44 89 VAL A N 1
ATOM 720 C CA . VAL A 1 89 ? -13.270 2.804 16.823 1.00 85.44 89 VAL A CA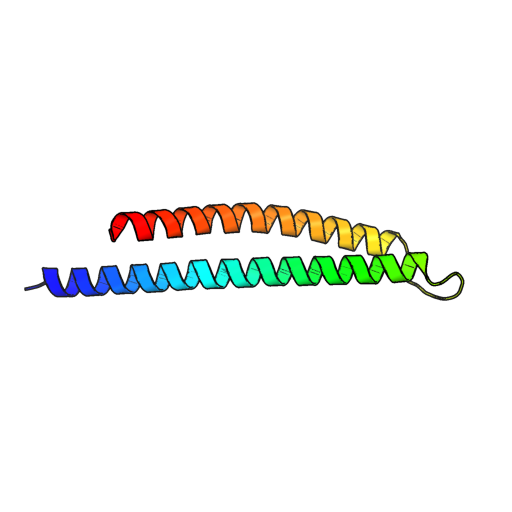 1
ATOM 721 C C . VAL A 1 89 ? -14.765 2.821 17.144 1.00 85.44 89 VAL A C 1
ATOM 723 O O . VAL A 1 89 ? -15.138 3.252 18.227 1.00 85.44 89 VAL A O 1
ATOM 726 N N . GLU A 1 90 ? -15.610 2.296 16.255 1.00 87.75 90 GLU A N 1
ATOM 727 C CA . GLU A 1 90 ? -17.068 2.241 16.441 1.00 87.75 90 GLU A CA 1
ATOM 728 C C . GLU A 1 90 ? -17.493 1.446 17.680 1.00 87.75 90 GLU A C 1
ATOM 730 O O . GLU A 1 90 ? -18.472 1.802 18.324 1.00 87.75 90 GLU A O 1
ATOM 735 N N . LYS A 1 91 ? -16.765 0.382 18.040 1.00 82.50 91 LYS A N 1
ATOM 736 C CA . LYS A 1 91 ? -17.030 -0.396 19.262 1.00 82.50 91 LYS A CA 1
ATOM 737 C C . LYS A 1 91 ? -16.677 0.342 20.556 1.00 82.50 91 LYS A C 1
ATOM 739 O O . LYS A 1 91 ? -17.157 -0.054 21.613 1.00 82.50 91 LYS A O 1
ATOM 744 N N . ASN A 1 92 ? -15.796 1.338 20.482 1.00 70.62 92 ASN A N 1
ATOM 745 C CA . ASN A 1 92 ? -15.242 2.045 21.639 1.00 70.62 92 ASN A CA 1
ATOM 746 C C . ASN A 1 92 ? -15.846 3.452 21.844 1.00 70.62 92 ASN A C 1
ATOM 748 O O . ASN A 1 92 ? -15.430 4.150 22.772 1.00 70.62 92 ASN A O 1
ATOM 752 N N . ILE A 1 93 ? -16.800 3.867 20.998 1.00 64.44 93 ILE A N 1
ATOM 753 C CA . ILE A 1 93 ? -17.621 5.089 21.135 1.00 64.44 93 ILE A CA 1
ATOM 754 C C . ILE A 1 93 ? -18.977 4.713 21.734 1.00 64.44 93 ILE A C 1
ATOM 756 O O . ILE A 1 93 ? -19.433 5.450 22.638 1.00 64.44 93 ILE A O 1
#

pLDDT: mean 84.19, std 12.21, range [53.91, 96.69]